Protein AF-A0A821MAE8-F1 (afdb_monomer_lite)

Secondary structure (DSSP, 8-state):
-HHHHHHHHHHHHHHHHS--SPPPPP-----TTSS--GGG--HHHHHHHHHHHHT--SHHHHHHHHHHTEEEEE------SSSSSPPP-EEEEEEEEETTTTEEEEE-HHHHHHHHT--HHHHHHHHHHHHHTTSPPP-------HHHHHHHHHHHHHHHHHHTS-----S------

pLDDT: mean 85.97, std 10.79, range [53.91, 97.5]

Organism: NCBI:txid345717

Radius of gyration: 26.46 Å; chains: 1; bounding box: 51×35×98 Å

Structure (mmCIF, N/CA/C/O backbone):
data_AF-A0A821MAE8-F1
#
_entry.id   AF-A0A821MAE8-F1
#
loop_
_atom_site.group_PDB
_atom_site.id
_atom_site.type_symbol
_atom_site.label_atom_id
_atom_site.label_alt_id
_atom_site.label_comp_id
_atom_site.label_asym_id
_atom_site.label_entity_id
_atom_site.label_seq_id
_atom_site.pdbx_PDB_ins_code
_atom_site.Cartn_x
_atom_site.Cartn_y
_atom_site.Cartn_z
_atom_site.occupancy
_atom_site.B_iso_or_equiv
_atom_site.auth_seq_id
_atom_site.auth_comp_id
_atom_site.auth_asym_id
_atom_site.auth_atom_id
_atom_site.pdbx_PDB_model_num
ATOM 1 N N . MET A 1 1 ? -2.933 -1.144 -35.613 1.00 54.47 1 MET A N 1
ATOM 2 C CA . MET A 1 1 ? -2.173 -2.188 -34.873 1.00 54.47 1 MET A CA 1
ATOM 3 C C . MET A 1 1 ? -1.679 -1.719 -33.496 1.00 54.47 1 MET A C 1
ATOM 5 O O . MET A 1 1 ? -1.793 -2.470 -32.534 1.00 54.47 1 MET A O 1
ATOM 9 N N . SER A 1 2 ? -1.198 -0.476 -33.360 1.00 69.75 2 SER A N 1
ATOM 10 C CA . SER A 1 2 ? -0.700 0.103 -32.096 1.00 69.75 2 SER A CA 1
ATOM 11 C C . SER A 1 2 ? -1.740 0.171 -30.960 1.00 69.75 2 SER A C 1
ATOM 13 O O . SER A 1 2 ? -1.409 -0.114 -29.810 1.00 69.75 2 SER A O 1
ATOM 15 N N . ASP A 1 3 ? -3.004 0.487 -31.254 1.00 72.62 3 ASP A N 1
ATOM 16 C CA . ASP A 1 3 ? -4.032 0.653 -30.211 1.00 72.62 3 ASP A CA 1
ATOM 17 C C . ASP A 1 3 ? -4.567 -0.665 -29.636 1.00 72.62 3 ASP A C 1
ATOM 19 O O . ASP A 1 3 ? -4.933 -0.731 -28.461 1.00 72.62 3 ASP A O 1
ATOM 23 N N . LEU A 1 4 ? -4.538 -1.746 -30.420 1.00 71.88 4 LEU A N 1
ATOM 24 C CA . LEU A 1 4 ? -4.837 -3.100 -29.942 1.00 71.88 4 LEU A CA 1
ATOM 25 C C . LEU A 1 4 ? -3.779 -3.569 -28.933 1.00 71.88 4 LEU A C 1
ATOM 27 O O . LEU A 1 4 ? -4.127 -4.074 -27.867 1.00 71.88 4 LEU A O 1
ATOM 31 N N . LEU A 1 5 ? -2.497 -3.309 -29.211 1.00 73.69 5 LEU A N 1
ATOM 32 C CA . LEU A 1 5 ? -1.397 -3.611 -28.289 1.00 73.69 5 LEU A CA 1
ATOM 33 C C . LEU A 1 5 ? -1.503 -2.801 -26.988 1.00 73.69 5 LEU A C 1
ATOM 35 O O . LEU A 1 5 ? -1.389 -3.373 -25.902 1.00 73.69 5 LEU A O 1
ATOM 39 N N . LYS A 1 6 ? -1.828 -1.501 -27.071 1.00 72.31 6 LYS A N 1
ATOM 40 C CA . LYS A 1 6 ? -2.088 -0.665 -25.883 1.00 72.31 6 LYS A CA 1
ATOM 41 C C . LYS A 1 6 ? -3.258 -1.196 -25.046 1.00 72.31 6 LYS A C 1
ATOM 43 O O . LYS A 1 6 ? -3.158 -1.246 -23.818 1.00 72.31 6 LYS A O 1
ATOM 48 N N . LYS A 1 7 ? -4.354 -1.630 -25.682 1.00 72.69 7 LYS A N 1
ATOM 49 C CA . LYS A 1 7 ? -5.508 -2.236 -24.989 1.00 72.69 7 LYS A CA 1
ATOM 50 C C . LYS A 1 7 ? -5.131 -3.543 -24.287 1.00 72.69 7 LYS A C 1
ATOM 52 O O . LYS A 1 7 ? -5.496 -3.729 -23.126 1.00 72.69 7 LYS A O 1
ATOM 57 N N . ILE A 1 8 ? -4.358 -4.412 -24.941 1.00 75.12 8 ILE A N 1
ATOM 58 C CA . ILE A 1 8 ? -3.875 -5.673 -24.355 1.00 75.12 8 ILE A CA 1
ATOM 59 C C . ILE A 1 8 ? -2.961 -5.401 -23.152 1.00 75.12 8 ILE A C 1
ATOM 61 O O . ILE A 1 8 ? -3.118 -6.028 -22.103 1.00 75.12 8 ILE A O 1
ATOM 65 N N . GLU A 1 9 ? -2.032 -4.448 -23.258 1.00 72.19 9 GLU A N 1
ATOM 66 C CA . GLU A 1 9 ? -1.171 -4.066 -22.134 1.00 72.19 9 GLU A CA 1
ATOM 67 C C . GLU A 1 9 ? -1.953 -3.486 -20.957 1.00 72.19 9 GLU A C 1
ATOM 69 O O . GLU A 1 9 ? -1.664 -3.818 -19.803 1.00 72.19 9 GLU A O 1
ATOM 74 N N . SER A 1 10 ? -2.938 -2.631 -21.236 1.00 72.25 10 SER A N 1
ATOM 75 C CA . SER A 1 10 ? -3.819 -2.060 -20.219 1.00 72.25 10 SER A CA 1
ATOM 76 C C . SER A 1 10 ? -4.600 -3.159 -19.493 1.00 72.25 10 SER A C 1
ATOM 78 O O . SER A 1 10 ? -4.581 -3.222 -18.263 1.00 72.25 10 SER A O 1
ATOM 80 N N . LYS A 1 11 ? -5.168 -4.118 -20.235 1.00 75.69 11 LYS A N 1
ATOM 81 C CA . LYS A 1 11 ? -5.879 -5.273 -19.669 1.00 75.69 11 LYS A CA 1
ATOM 82 C C . LYS A 1 11 ? -4.970 -6.127 -18.775 1.00 75.69 11 LYS A C 1
ATOM 84 O O . LYS A 1 11 ? -5.301 -6.356 -17.614 1.00 75.69 11 LYS A O 1
ATOM 89 N N . LYS A 1 12 ? -3.765 -6.475 -19.248 1.00 79.12 12 LYS A N 1
ATOM 90 C CA . LYS A 1 12 ? -2.746 -7.198 -18.456 1.00 79.12 12 LYS A CA 1
ATOM 91 C C . LYS A 1 12 ? -2.276 -6.415 -17.222 1.00 79.12 12 LYS A C 1
ATOM 93 O O . LYS A 1 12 ? -1.795 -6.996 -16.248 1.00 79.12 12 LYS A O 1
ATOM 98 N N . ARG A 1 13 ? -2.317 -5.076 -17.244 1.00 74.38 13 ARG A N 1
ATOM 99 C CA . ARG A 1 13 ? -2.051 -4.244 -16.056 1.00 74.38 13 ARG A CA 1
ATOM 100 C C . ARG A 1 13 ? -3.203 -4.361 -15.062 1.00 74.38 13 ARG A C 1
ATOM 102 O O . ARG A 1 13 ? -2.926 -4.663 -13.907 1.00 74.38 13 ARG A O 1
ATOM 109 N N . CYS A 1 14 ? -4.448 -4.212 -15.503 1.00 78.31 14 CYS A N 1
ATOM 110 C CA . CYS A 1 14 ? -5.629 -4.344 -14.648 1.00 78.31 14 CYS A CA 1
ATOM 111 C C . CYS A 1 14 ? -5.715 -5.729 -13.983 1.00 78.31 14 CYS A C 1
ATOM 113 O O . CYS A 1 14 ? -5.889 -5.813 -12.771 1.00 78.31 14 CYS A O 1
ATOM 115 N N . GLU A 1 15 ? -5.484 -6.809 -14.734 1.00 83.00 15 GLU A N 1
ATOM 116 C CA . GLU A 1 15 ? -5.481 -8.190 -14.217 1.00 83.00 15 GLU A CA 1
ATOM 117 C C . GLU A 1 15 ? -4.411 -8.436 -13.142 1.00 83.00 15 GLU A C 1
ATOM 119 O O . GLU A 1 15 ? -4.581 -9.272 -12.259 1.00 83.00 15 GLU A O 1
ATOM 124 N N . ARG A 1 16 ? -3.294 -7.698 -13.163 1.00 84.62 16 ARG A N 1
ATOM 125 C CA . ARG A 1 16 ? -2.266 -7.814 -12.115 1.00 84.62 16 ARG A CA 1
ATOM 126 C C . ARG A 1 16 ? -2.694 -7.196 -10.790 1.00 84.62 16 ARG A C 1
ATOM 128 O O . ARG A 1 16 ? -2.177 -7.605 -9.749 1.00 84.62 16 ARG A O 1
ATOM 135 N N . TYR A 1 17 ? -3.575 -6.202 -10.840 1.00 87.69 17 TYR A N 1
ATOM 136 C CA . TYR A 1 17 ? -4.040 -5.458 -9.674 1.00 87.69 17 TYR A CA 1
ATOM 137 C C . TYR A 1 17 ? -5.457 -5.845 -9.256 1.00 87.69 17 TYR A C 1
ATOM 139 O O . TYR A 1 17 ? -5.961 -5.264 -8.302 1.00 87.69 17 TYR A O 1
ATOM 147 N N . SER A 1 18 ? -6.076 -6.836 -9.895 1.00 88.38 18 SER A N 1
ATOM 148 C CA . SER A 1 18 ? -7.354 -7.391 -9.461 1.00 88.38 18 SER A CA 1
ATOM 149 C C . SER A 1 18 ? -7.198 -8.293 -8.229 1.00 88.38 18 SER A C 1
ATOM 151 O O . SER A 1 18 ? -6.103 -8.755 -7.880 1.00 88.38 18 SER A O 1
ATOM 153 N N . ALA A 1 19 ? -8.311 -8.519 -7.529 1.00 89.81 19 ALA A N 1
ATOM 154 C CA . ALA A 1 19 ? -8.350 -9.421 -6.387 1.00 89.81 19 ALA A CA 1
ATOM 155 C C . ALA A 1 19 ? -8.150 -10.864 -6.859 1.00 89.81 19 ALA A C 1
ATOM 157 O O . ALA A 1 19 ? -8.895 -11.354 -7.703 1.00 89.81 19 ALA A O 1
ATOM 158 N N . LYS A 1 20 ? -7.157 -11.555 -6.294 1.00 87.06 20 LYS A N 1
ATOM 159 C CA . LYS A 1 20 ? -6.891 -12.967 -6.616 1.00 87.06 20 LYS A CA 1
ATOM 160 C C . LYS A 1 20 ? -7.680 -13.932 -5.742 1.00 87.06 20 LYS A C 1
ATOM 162 O O . LYS A 1 20 ? -7.913 -15.065 -6.144 1.00 87.06 20 LYS A O 1
ATOM 167 N N . LYS A 1 21 ? -8.010 -13.524 -4.515 1.00 88.81 21 LYS A N 1
ATOM 168 C CA . LYS A 1 21 ? -8.724 -14.346 -3.537 1.00 88.81 21 LYS A C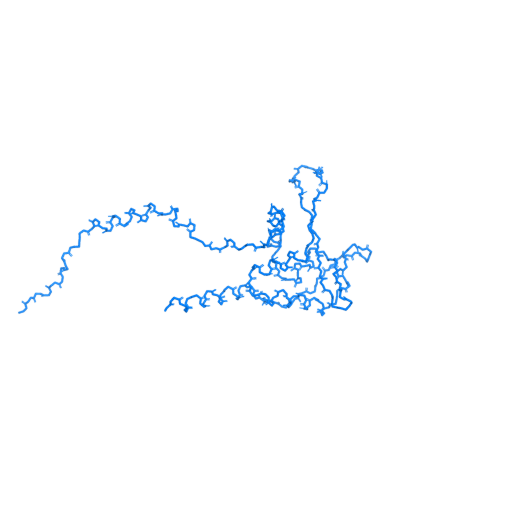A 1
ATOM 169 C C . LYS A 1 21 ? -9.713 -13.476 -2.766 1.00 88.81 21 LYS A C 1
ATOM 171 O O . LYS A 1 21 ? -9.620 -12.250 -2.760 1.00 88.81 21 LYS A O 1
ATOM 176 N N . LEU A 1 22 ? -10.658 -14.128 -2.099 1.00 88.12 22 LEU A N 1
ATOM 177 C CA . LEU A 1 22 ? -11.568 -13.467 -1.168 1.00 88.12 22 LEU A CA 1
ATOM 178 C C . LEU A 1 22 ? -10.803 -12.966 0.062 1.00 88.12 22 LEU A C 1
ATOM 180 O O . LEU A 1 22 ? -9.854 -13.634 0.483 1.00 88.12 22 LEU A O 1
ATOM 184 N N . PRO A 1 23 ? -11.204 -11.833 0.664 1.00 88.31 23 PRO A N 1
ATOM 185 C CA . PRO A 1 23 ? -10.517 -11.281 1.824 1.00 88.31 23 PRO A CA 1
ATOM 186 C C . PRO A 1 23 ? -10.520 -12.280 2.980 1.00 88.31 23 PRO A C 1
ATOM 188 O O . PRO A 1 23 ? -11.547 -12.873 3.303 1.00 88.31 23 PRO A O 1
ATOM 191 N N . SER A 1 24 ? -9.366 -12.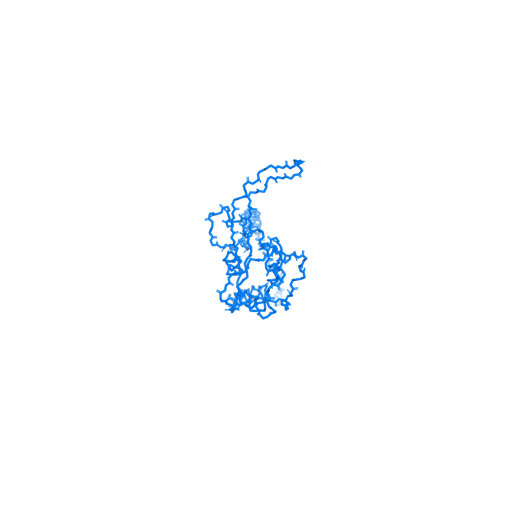454 3.629 1.00 87.50 24 SER A N 1
ATOM 192 C CA . SER A 1 24 ? -9.268 -13.346 4.787 1.00 87.50 24 SER A CA 1
ATOM 193 C C . SER A 1 24 ? -9.414 -12.543 6.069 1.00 87.50 24 SER A C 1
ATOM 195 O O . SER A 1 24 ? -8.703 -11.546 6.255 1.00 87.50 24 SER A O 1
ATOM 197 N N . PHE A 1 25 ? -10.256 -13.012 6.987 1.00 89.31 25 PHE A N 1
ATOM 198 C CA . PHE A 1 25 ? -10.336 -12.407 8.306 1.00 89.31 25 PHE A CA 1
ATOM 199 C C . PHE A 1 25 ? -9.031 -12.650 9.085 1.00 89.31 25 PHE A C 1
ATOM 201 O O . PHE A 1 25 ? -8.534 -13.782 9.152 1.00 89.31 25 PHE A O 1
ATOM 208 N N . PRO A 1 26 ? -8.417 -11.608 9.664 1.00 86.75 26 PRO A N 1
ATOM 209 C CA . PRO A 1 26 ? -7.123 -11.757 10.296 1.00 86.75 26 PRO A CA 1
ATOM 210 C C . PRO A 1 26 ? -7.240 -12.447 11.660 1.00 86.75 26 PRO A C 1
ATOM 212 O O . PRO A 1 26 ? -7.795 -11.907 12.610 1.00 86.75 26 PRO A O 1
ATOM 215 N N . LYS A 1 27 ? -6.633 -13.633 11.783 1.00 88.19 27 LYS A N 1
ATOM 216 C CA . LYS A 1 27 ? -6.413 -14.294 13.080 1.00 88.19 27 LYS A CA 1
ATOM 217 C C . LYS A 1 27 ? -5.339 -13.529 13.861 1.00 88.19 27 LYS A C 1
ATOM 219 O O . LYS A 1 27 ? -4.144 -13.693 13.597 1.00 88.19 27 LYS A O 1
ATOM 224 N N . CYS A 1 28 ? -5.759 -12.654 14.769 1.00 87.88 28 CYS A N 1
ATOM 225 C CA . CYS A 1 28 ? -4.880 -11.817 15.582 1.00 87.88 28 CYS A CA 1
ATOM 226 C C . CYS A 1 28 ? -4.909 -12.247 17.053 1.00 87.88 28 CYS A C 1
ATOM 228 O O . CYS A 1 28 ? -5.980 -12.406 17.623 1.00 87.88 28 CYS A O 1
ATOM 230 N N . LYS A 1 29 ? -3.735 -12.361 17.688 1.00 87.25 29 LYS A N 1
ATOM 231 C CA . LYS A 1 29 ? -3.588 -12.659 19.126 1.00 87.25 29 LYS A CA 1
ATOM 232 C C . LYS A 1 29 ? -3.411 -11.366 19.937 1.00 87.25 29 LYS A C 1
ATOM 234 O O . LYS A 1 29 ? -2.381 -11.161 20.573 1.00 87.25 29 LYS A O 1
ATOM 239 N N . HIS A 1 30 ? -4.353 -10.433 19.817 1.00 85.25 30 HIS A N 1
ATOM 240 C CA . HIS A 1 30 ? -4.315 -9.182 20.583 1.00 85.25 30 HIS A CA 1
ATOM 241 C C . HIS A 1 30 ? -5.074 -9.335 21.899 1.00 85.25 30 HIS A C 1
ATOM 243 O O . HIS A 1 30 ? -6.122 -9.971 21.928 1.00 85.25 30 HIS A O 1
ATOM 249 N N . LYS A 1 31 ? -4.558 -8.729 22.974 1.00 80.81 31 LYS A N 1
ATOM 250 C CA . LYS A 1 31 ? -5.293 -8.602 24.240 1.00 80.81 31 LYS A CA 1
ATOM 251 C C . LYS A 1 31 ? -6.441 -7.596 24.072 1.00 80.81 31 LYS A C 1
ATOM 253 O O . LYS A 1 31 ? -6.309 -6.645 23.299 1.00 80.81 31 LYS A O 1
ATOM 258 N N . THR A 1 32 ? -7.523 -7.767 24.826 1.00 69.12 32 THR A N 1
ATOM 259 C CA . THR A 1 32 ? -8.752 -6.953 24.735 1.00 69.12 32 THR A CA 1
ATOM 260 C C . THR A 1 32 ? -8.497 -5.454 24.946 1.00 69.12 32 THR A C 1
ATOM 262 O O . THR A 1 32 ? -9.045 -4.635 24.217 1.00 69.12 32 THR A O 1
ATOM 265 N N . ASN A 1 33 ? -7.564 -5.093 25.837 1.00 65.81 33 ASN A N 1
ATOM 266 C CA . ASN A 1 33 ? -7.173 -3.701 26.123 1.00 65.81 33 ASN A CA 1
ATOM 267 C C . ASN A 1 33 ? -6.012 -3.185 25.252 1.00 65.81 33 ASN A C 1
ATOM 269 O O . ASN A 1 33 ? -5.317 -2.239 25.618 1.00 65.81 33 ASN A O 1
ATOM 273 N N . SER A 1 34 ? -5.729 -3.829 24.117 1.00 81.06 34 SER A N 1
ATOM 274 C CA . SER A 1 34 ? -4.648 -3.378 23.240 1.00 81.06 34 SER A CA 1
ATOM 275 C C . SER A 1 34 ? -5.050 -2.155 22.408 1.00 81.06 34 SER A C 1
ATOM 277 O O . SER A 1 34 ? -6.218 -1.932 22.098 1.00 81.06 34 SER A O 1
ATOM 279 N N . THR A 1 35 ? -4.054 -1.388 21.963 1.00 87.88 35 THR A N 1
ATOM 280 C CA . THR A 1 35 ? -4.240 -0.261 21.032 1.00 87.88 35 THR A CA 1
ATOM 281 C C . THR A 1 35 ? -4.806 -0.683 19.670 1.00 87.88 35 THR A C 1
ATOM 283 O O . THR A 1 35 ? -5.264 0.169 18.904 1.00 87.88 35 THR A O 1
ATOM 286 N N . PHE A 1 36 ? -4.780 -1.982 19.353 1.00 92.12 36 PHE A N 1
ATOM 287 C CA . PHE A 1 36 ? -5.274 -2.545 18.104 1.00 92.12 36 PHE A CA 1
ATOM 288 C C . PHE A 1 36 ? -6.661 -3.150 18.290 1.00 92.12 36 PHE A C 1
ATOM 290 O O . PHE A 1 36 ? -6.867 -4.068 19.079 1.00 92.12 36 PHE A O 1
ATOM 297 N N . LYS A 1 37 ? -7.604 -2.702 17.469 1.00 91.62 37 LYS A N 1
ATOM 298 C CA . LYS A 1 37 ? -9.007 -3.117 17.521 1.00 91.62 37 LYS A CA 1
ATOM 299 C C . LYS A 1 37 ? -9.350 -4.089 16.384 1.00 91.62 37 LYS A C 1
ATOM 301 O O . LYS A 1 37 ? -10.410 -4.018 15.781 1.00 91.62 37 LYS A O 1
ATOM 306 N N . CYS A 1 38 ? -8.441 -5.013 16.064 1.00 91.31 38 CYS A N 1
ATOM 307 C CA . CYS A 1 38 ? -8.654 -5.985 14.980 1.00 91.31 38 CYS A CA 1
ATOM 308 C C . CYS A 1 38 ? -9.852 -6.912 15.248 1.00 91.31 38 CYS A C 1
ATOM 310 O O . CYS A 1 38 ? -10.535 -7.298 14.308 1.00 91.31 38 CYS A O 1
ATOM 312 N N . LEU A 1 39 ? -10.100 -7.254 16.519 1.00 88.81 39 LEU A N 1
ATOM 313 C CA . LEU A 1 39 ? -11.192 -8.144 16.932 1.00 88.81 39 LEU A CA 1
ATOM 314 C C . LEU A 1 39 ? -12.574 -7.486 16.829 1.00 88.81 39 LEU A C 1
ATOM 316 O O . LEU A 1 39 ? -13.572 -8.189 16.767 1.00 88.81 39 LEU A O 1
ATOM 320 N N . THR A 1 40 ? -12.645 -6.152 16.787 1.00 89.12 40 THR A N 1
ATOM 321 C CA . THR A 1 40 ? -13.924 -5.437 16.660 1.00 89.12 40 THR A CA 1
ATOM 322 C C . THR A 1 40 ? -14.395 -5.332 15.210 1.00 89.12 40 THR A C 1
ATOM 324 O O . THR A 1 40 ? -15.468 -4.792 14.960 1.00 89.12 40 THR A O 1
ATOM 327 N N . LEU A 1 41 ? -13.582 -5.769 14.240 1.00 91.44 41 LEU A N 1
ATOM 328 C CA . LEU A 1 41 ? -13.945 -5.735 12.827 1.00 91.44 41 LEU A CA 1
ATOM 329 C C . LEU A 1 41 ? -14.977 -6.816 12.521 1.00 91.44 41 LEU A C 1
ATOM 331 O O . LEU A 1 41 ? -14.765 -7.983 12.844 1.00 91.44 41 LEU A O 1
ATOM 335 N N . LYS A 1 42 ? -16.052 -6.453 11.820 1.00 93.56 42 LYS A N 1
ATOM 336 C CA . LYS A 1 42 ? -16.990 -7.435 11.271 1.00 93.56 42 LYS A CA 1
ATOM 337 C C . LYS A 1 42 ? -16.505 -7.911 9.904 1.00 93.56 42 LYS A C 1
ATOM 339 O O . LYS A 1 42 ? -15.852 -7.173 9.163 1.00 93.56 42 LYS A O 1
ATOM 344 N N . THR A 1 43 ? -16.891 -9.125 9.519 1.00 93.25 43 THR A N 1
ATOM 345 C CA . THR A 1 43 ? -16.586 -9.690 8.191 1.00 93.25 43 THR A CA 1
ATOM 346 C C . THR A 1 43 ? -17.062 -8.777 7.058 1.00 93.25 43 THR A C 1
ATOM 348 O O . THR A 1 43 ? -16.366 -8.618 6.059 1.00 93.25 43 THR A O 1
ATOM 351 N N . GLN A 1 44 ? -18.207 -8.109 7.236 1.00 93.56 44 GLN A N 1
ATOM 352 C CA . GLN A 1 44 ? -18.745 -7.156 6.262 1.00 93.56 44 GLN A CA 1
ATOM 353 C C . GLN A 1 44 ? -17.841 -5.929 6.069 1.00 93.56 44 GLN A C 1
ATOM 355 O O . GLN A 1 44 ? -17.656 -5.482 4.938 1.00 93.56 44 GLN A O 1
ATOM 360 N N . ASP A 1 45 ? -17.253 -5.396 7.145 1.00 93.94 45 ASP A N 1
ATOM 361 C CA . ASP A 1 45 ? -16.341 -4.249 7.060 1.00 93.94 45 ASP A CA 1
ATOM 362 C C . ASP A 1 45 ? -15.054 -4.642 6.335 1.00 93.94 45 ASP A C 1
ATOM 364 O O . ASP A 1 45 ? -14.597 -3.934 5.441 1.00 93.94 45 ASP A O 1
ATOM 368 N N . VAL A 1 46 ? -14.519 -5.822 6.661 1.00 94.88 46 VAL A N 1
ATOM 369 C CA . VAL A 1 46 ? -13.353 -6.407 5.986 1.00 94.88 46 VAL A CA 1
ATOM 370 C C . VAL A 1 46 ? -13.619 -6.593 4.491 1.00 94.88 46 VAL A C 1
ATOM 372 O O . VAL A 1 46 ? -12.800 -6.181 3.666 1.00 94.88 46 VAL A O 1
ATOM 375 N N . ALA A 1 47 ? -14.773 -7.162 4.132 1.00 94.88 47 ALA A N 1
ATOM 376 C CA . ALA A 1 47 ? -15.160 -7.380 2.744 1.00 94.88 47 ALA A CA 1
ATOM 377 C C . ALA A 1 47 ? -15.290 -6.063 1.970 1.00 94.88 47 ALA A C 1
ATOM 379 O O . ALA A 1 47 ? -14.717 -5.928 0.889 1.00 94.88 47 ALA A O 1
ATOM 380 N N . ARG A 1 48 ? -15.969 -5.066 2.546 1.00 94.81 48 ARG A N 1
ATOM 381 C CA . ARG A 1 48 ? -16.124 -3.737 1.935 1.00 94.81 48 ARG A CA 1
ATOM 382 C C . ARG A 1 48 ? -14.793 -3.021 1.774 1.00 94.81 48 ARG A C 1
ATOM 384 O O . ARG A 1 48 ? -14.534 -2.447 0.721 1.00 94.81 48 ARG A O 1
ATOM 391 N N . PHE A 1 49 ? -13.935 -3.059 2.790 1.00 96.06 49 PHE A N 1
ATOM 392 C CA . PHE A 1 49 ? -12.622 -2.424 2.729 1.00 96.06 49 PHE A CA 1
ATOM 393 C C . PHE A 1 49 ? -11.762 -3.020 1.609 1.00 96.06 49 PHE A C 1
ATOM 395 O O . PHE A 1 49 ? -11.173 -2.285 0.817 1.00 96.06 49 PHE A O 1
ATOM 402 N N . HIS A 1 50 ? -11.757 -4.350 1.494 1.00 96.19 50 HIS A N 1
ATOM 403 C CA . HIS A 1 50 ? -11.091 -5.065 0.409 1.00 96.19 50 HIS A CA 1
ATOM 404 C C . HIS A 1 50 ? -11.687 -4.722 -0.964 1.00 96.19 50 HIS A C 1
ATOM 406 O O . HIS A 1 50 ? -10.947 -4.403 -1.892 1.00 96.19 50 HIS A O 1
ATOM 412 N N . GLN A 1 51 ? -13.015 -4.728 -1.101 1.00 95.00 51 GLN A N 1
ATOM 413 C CA . GLN A 1 51 ? -13.688 -4.346 -2.347 1.00 95.00 51 GLN A CA 1
ATOM 414 C C . GLN A 1 51 ? -13.343 -2.912 -2.763 1.00 95.00 51 GLN A C 1
ATOM 416 O O . GLN A 1 51 ? -13.022 -2.676 -3.922 1.00 95.00 51 GLN A O 1
ATOM 421 N N . ASN A 1 52 ? -13.332 -1.965 -1.824 1.00 95.38 52 ASN A N 1
ATOM 422 C CA . ASN A 1 52 ? -12.972 -0.574 -2.099 1.00 95.38 52 ASN A CA 1
ATOM 423 C C . ASN A 1 52 ? -11.525 -0.429 -2.583 1.00 95.38 52 ASN A C 1
ATOM 425 O O . ASN A 1 52 ? -11.257 0.392 -3.458 1.00 95.38 52 ASN A O 1
ATOM 429 N N . PHE A 1 53 ? -10.601 -1.229 -2.047 1.00 96.25 53 PHE A N 1
ATOM 430 C CA . PHE A 1 53 ? -9.221 -1.266 -2.522 1.00 96.25 53 PHE A CA 1
ATOM 431 C C . PHE A 1 53 ? -9.123 -1.821 -3.950 1.00 96.25 53 PHE A C 1
ATOM 433 O O . PHE A 1 53 ? -8.463 -1.224 -4.797 1.00 96.25 53 PHE A O 1
ATOM 440 N N . TYR A 1 54 ? -9.810 -2.929 -4.238 1.00 95.31 54 TYR A N 1
ATOM 441 C CA . TYR A 1 54 ? -9.750 -3.600 -5.541 1.00 95.31 54 TYR A CA 1
ATOM 442 C C . TYR A 1 54 ? -10.661 -3.004 -6.618 1.00 95.31 54 TYR A C 1
ATOM 444 O O . TYR A 1 54 ? -10.486 -3.316 -7.791 1.00 95.31 54 TYR A O 1
ATOM 452 N N . LYS A 1 55 ? -11.564 -2.086 -6.255 1.00 93.69 55 LYS A N 1
ATOM 453 C CA . LYS A 1 55 ? -12.265 -1.206 -7.205 1.00 93.69 55 LYS A CA 1
ATOM 454 C C . LYS A 1 55 ? -11.290 -0.284 -7.954 1.00 93.69 55 LYS A C 1
ATOM 456 O O . LYS A 1 55 ? -11.628 0.271 -8.995 1.00 93.69 55 LYS A O 1
ATOM 461 N N . LEU A 1 56 ? -10.085 -0.094 -7.411 1.00 92.94 56 LEU A N 1
ATOM 462 C CA . LEU A 1 56 ? -9.010 0.668 -8.031 1.00 92.94 56 LEU A CA 1
ATOM 463 C C . LEU A 1 56 ? -8.160 -0.266 -8.899 1.00 92.94 56 LEU A C 1
ATOM 465 O O . LEU A 1 56 ? -7.424 -1.113 -8.392 1.00 92.94 56 LEU A O 1
ATOM 469 N N . ASN A 1 57 ? -8.241 -0.079 -10.215 1.00 87.31 57 ASN A N 1
ATOM 470 C CA . ASN A 1 57 ? -7.681 -1.013 -11.204 1.00 87.31 57 ASN A CA 1
ATOM 471 C C . ASN A 1 57 ? -6.195 -0.764 -11.518 1.00 87.31 57 ASN A C 1
ATOM 473 O O . ASN A 1 57 ? -5.584 -1.476 -12.313 1.00 87.31 57 ASN A O 1
ATOM 477 N N . ASN A 1 58 ? -5.603 0.272 -10.929 1.00 89.19 58 ASN A N 1
ATOM 478 C CA . ASN A 1 58 ? -4.240 0.716 -11.191 1.00 89.19 58 ASN A CA 1
ATOM 479 C C . ASN A 1 58 ? -3.399 0.723 -9.905 1.00 89.19 58 ASN A C 1
ATOM 481 O O . ASN A 1 58 ? -3.877 0.988 -8.799 1.00 89.19 58 ASN A O 1
ATOM 485 N N . LYS A 1 59 ? -2.093 0.470 -10.057 1.00 90.31 59 LYS A N 1
ATOM 486 C CA . LYS A 1 59 ? -1.167 0.435 -8.918 1.00 90.31 59 LYS A CA 1
ATOM 487 C C . LYS A 1 59 ? -1.134 1.744 -8.147 1.00 90.31 59 LYS A C 1
ATOM 489 O O . LYS A 1 59 ? -1.140 1.718 -6.924 1.00 90.31 59 LYS A O 1
ATOM 494 N N . VAL A 1 60 ? -1.092 2.865 -8.865 1.00 93.19 60 VAL A N 1
ATOM 495 C CA . VAL A 1 60 ? -0.973 4.198 -8.269 1.00 93.19 60 VAL A CA 1
ATOM 496 C C . VAL A 1 60 ? -2.151 4.483 -7.343 1.00 93.19 60 VAL A C 1
ATOM 498 O O . VAL A 1 60 ? -1.928 4.806 -6.179 1.00 93.19 60 VAL A O 1
ATOM 501 N N . SER A 1 61 ? -3.396 4.286 -7.791 1.00 94.44 61 SER A N 1
ATOM 502 C CA . SER A 1 61 ? -4.543 4.554 -6.919 1.00 94.44 61 SER A CA 1
ATOM 503 C C . SER A 1 61 ? -4.630 3.556 -5.765 1.00 94.44 61 SER A C 1
ATOM 505 O O . SER A 1 61 ? -4.960 3.965 -4.657 1.00 94.44 61 SER A O 1
ATOM 507 N N . GLN A 1 62 ? -4.270 2.283 -5.964 1.00 95.62 62 GLN A N 1
ATOM 508 C CA . GLN A 1 62 ? -4.159 1.326 -4.856 1.00 95.62 62 GLN A CA 1
ATOM 509 C C . GLN A 1 62 ? -3.100 1.736 -3.824 1.00 95.62 62 GLN A C 1
ATOM 511 O O . GLN A 1 62 ? -3.330 1.659 -2.619 1.00 95.62 62 GLN A O 1
ATOM 516 N N . ASP A 1 63 ? -1.931 2.185 -4.271 1.00 96.00 63 ASP A N 1
ATOM 517 C CA . ASP A 1 63 ? -0.864 2.632 -3.381 1.00 96.00 63 ASP A CA 1
ATOM 518 C C . ASP A 1 63 ? -1.296 3.899 -2.621 1.00 96.00 63 ASP A C 1
ATOM 520 O O . ASP A 1 63 ? -1.100 3.983 -1.409 1.00 96.00 63 ASP A O 1
ATOM 524 N N . ASN A 1 64 ? -1.988 4.827 -3.288 1.00 96.25 64 ASN A N 1
ATOM 525 C CA . ASN A 1 64 ? -2.604 5.990 -2.645 1.00 96.25 64 ASN A CA 1
ATOM 526 C C . ASN A 1 64 ? -3.697 5.596 -1.646 1.00 96.25 64 ASN A C 1
ATOM 528 O O . ASN A 1 64 ? -3.817 6.211 -0.589 1.00 96.25 64 ASN A O 1
ATOM 532 N N . PHE A 1 65 ? -4.468 4.544 -1.929 1.00 97.19 65 PHE A N 1
ATOM 533 C CA . PHE A 1 65 ? -5.433 4.000 -0.978 1.00 97.19 65 PHE A CA 1
ATOM 534 C C . PHE A 1 65 ? -4.735 3.480 0.281 1.00 97.19 65 PHE A C 1
ATOM 536 O O . PHE A 1 65 ? -5.213 3.733 1.387 1.00 97.19 65 PHE A O 1
ATOM 543 N N . ILE A 1 66 ? -3.599 2.789 0.137 1.00 97.12 66 ILE A N 1
ATOM 544 C CA . ILE A 1 66 ? -2.787 2.341 1.276 1.00 97.12 66 ILE A CA 1
ATOM 545 C C . ILE A 1 66 ? -2.302 3.551 2.080 1.00 97.12 66 ILE A C 1
ATOM 547 O O . ILE A 1 66 ? -2.475 3.563 3.297 1.00 97.12 66 ILE A O 1
ATOM 551 N N . LEU A 1 67 ? -1.753 4.573 1.413 1.00 96.19 67 LEU A N 1
ATOM 552 C CA . LEU A 1 67 ? -1.277 5.800 2.061 1.00 96.19 67 LEU A CA 1
ATOM 553 C C . LEU A 1 67 ? -2.392 6.516 2.830 1.00 96.19 67 LEU A C 1
ATOM 555 O O . LEU A 1 67 ? -2.202 6.841 3.996 1.00 96.19 67 LEU A O 1
ATOM 559 N N . LYS A 1 68 ? -3.582 6.667 2.235 1.00 96.00 68 LYS A N 1
ATOM 560 C CA . LYS A 1 68 ? -4.759 7.282 2.878 1.00 96.00 68 LYS A CA 1
ATOM 561 C C . LYS A 1 68 ? -5.155 6.599 4.193 1.00 96.00 68 LYS A C 1
ATOM 563 O O . LYS A 1 68 ? -5.698 7.241 5.089 1.00 96.00 68 LYS A O 1
ATOM 568 N N . HIS A 1 69 ? -4.909 5.296 4.303 1.00 97.06 69 HIS A N 1
ATOM 569 C CA . HIS A 1 69 ? -5.264 4.486 5.469 1.00 97.06 69 HIS A CA 1
ATOM 570 C C . HIS A 1 69 ? -4.078 4.196 6.394 1.00 97.06 69 HIS A C 1
ATOM 572 O O . HIS A 1 69 ? -4.196 3.391 7.322 1.00 97.06 69 HIS A O 1
ATOM 578 N N . CYS A 1 70 ? -2.941 4.853 6.169 1.00 96.38 70 CYS A N 1
ATOM 579 C CA . CYS A 1 70 ? -1.776 4.767 7.031 1.00 96.38 70 CYS A CA 1
ATOM 580 C C . CYS A 1 70 ? -1.446 6.143 7.612 1.00 96.38 70 CYS A C 1
ATOM 582 O O . CYS A 1 70 ? -1.527 7.156 6.927 1.00 96.38 70 CYS A O 1
ATOM 584 N N . ARG A 1 71 ? -1.017 6.181 8.874 1.00 94.62 71 ARG A N 1
ATOM 585 C CA . ARG A 1 71 ? -0.402 7.378 9.461 1.00 94.62 71 ARG A CA 1
ATOM 586 C C . ARG A 1 71 ? 1.067 7.106 9.699 1.00 94.62 71 ARG A C 1
ATOM 588 O O . ARG A 1 71 ? 1.421 6.108 10.328 1.00 94.62 71 ARG A O 1
ATOM 595 N N . LEU A 1 72 ? 1.907 7.978 9.165 1.00 93.69 72 LEU A N 1
ATOM 596 C CA . LEU A 1 72 ? 3.352 7.903 9.309 1.00 93.69 72 LEU A CA 1
ATOM 597 C C . LEU A 1 72 ? 3.790 8.823 10.438 1.00 93.69 72 LEU A C 1
ATOM 599 O O . LEU A 1 72 ? 3.336 9.959 10.531 1.00 93.69 72 LEU A O 1
ATOM 603 N N . SER A 1 73 ? 4.682 8.334 11.288 1.00 90.94 73 SER A N 1
ATOM 604 C CA . SER A 1 73 ? 5.314 9.140 12.324 1.00 90.94 73 SER A CA 1
ATOM 605 C C . SER A 1 73 ? 6.805 8.852 12.390 1.00 90.94 73 SER A C 1
ATOM 607 O O . SER A 1 73 ? 7.270 7.733 12.141 1.00 90.94 73 SER A O 1
ATOM 609 N N . LYS A 1 74 ? 7.580 9.884 12.721 1.00 87.56 74 LYS A N 1
ATOM 610 C CA . LYS A 1 74 ? 9.015 9.737 12.950 1.00 87.56 74 LYS A CA 1
ATOM 611 C C . LYS A 1 74 ? 9.223 8.851 14.174 1.00 87.56 74 LYS A C 1
ATOM 613 O O . LYS A 1 74 ? 8.623 9.069 15.226 1.00 87.56 74 LYS A O 1
ATOM 618 N N . CYS A 1 75 ? 10.071 7.836 14.048 1.00 84.88 75 CYS A N 1
ATOM 619 C CA . CYS A 1 75 ? 10.393 6.992 15.192 1.00 84.88 75 CYS A CA 1
ATOM 620 C C . CYS A 1 75 ? 11.268 7.783 16.177 1.00 84.88 75 CYS A C 1
ATOM 622 O O . CYS A 1 75 ? 12.390 8.164 15.845 1.00 84.88 75 CYS A O 1
ATOM 624 N N . HIS A 1 76 ? 10.759 8.028 17.387 1.00 77.31 76 HIS A N 1
ATOM 625 C CA . HIS A 1 76 ? 11.493 8.759 18.426 1.00 77.31 76 HIS A CA 1
ATOM 626 C C . HIS A 1 76 ? 12.636 7.923 19.026 1.00 77.31 76 HIS A C 1
ATOM 628 O O . HIS A 1 76 ? 13.699 8.432 19.376 1.00 77.31 76 HIS A O 1
ATOM 634 N N . ARG A 1 77 ? 12.444 6.601 19.128 1.00 70.88 77 ARG A N 1
ATOM 635 C CA . ARG A 1 77 ? 13.426 5.697 19.734 1.00 70.88 77 ARG A CA 1
ATOM 636 C C . ARG A 1 77 ? 14.511 5.329 18.722 1.00 70.88 77 ARG A C 1
ATOM 638 O O . ARG A 1 77 ? 14.286 4.498 17.846 1.00 70.88 77 ARG A O 1
ATOM 645 N N . LYS A 1 78 ? 15.697 5.916 18.893 1.00 67.88 78 LYS A N 1
ATOM 646 C CA . LYS A 1 78 ? 16.901 5.620 18.093 1.00 67.88 78 LYS A CA 1
ATOM 647 C C . LYS A 1 78 ? 17.804 4.539 18.701 1.00 67.88 78 LYS A C 1
ATOM 649 O O . LYS A 1 78 ? 18.652 3.998 18.003 1.00 67.88 78 LYS A O 1
ATOM 654 N N . ARG A 1 79 ? 17.636 4.223 19.993 1.00 65.31 79 ARG A N 1
ATOM 655 C CA . ARG A 1 79 ? 18.550 3.334 20.727 1.00 65.31 79 ARG A CA 1
ATOM 656 C C . ARG A 1 79 ? 18.388 1.880 20.278 1.00 65.31 79 ARG A C 1
ATOM 658 O O . ARG A 1 79 ? 17.328 1.280 20.476 1.00 65.31 79 ARG A O 1
ATOM 665 N N . LEU A 1 80 ? 19.449 1.330 19.702 1.00 67.31 80 LEU A N 1
ATOM 666 C CA . LEU A 1 80 ? 19.598 -0.094 19.434 1.00 67.31 80 LEU A CA 1
ATOM 667 C C . LEU A 1 80 ? 20.027 -0.774 20.730 1.00 67.31 80 LEU A C 1
ATOM 669 O O . LEU A 1 80 ? 20.930 -0.289 21.400 1.00 67.31 80 LEU A O 1
ATOM 673 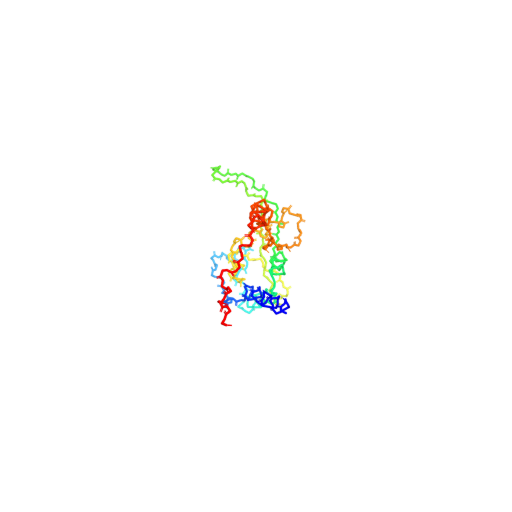N N . LYS A 1 81 ? 19.354 -1.866 21.105 1.00 68.75 81 LYS A N 1
ATOM 674 C CA . LYS A 1 81 ? 19.712 -2.615 22.318 1.00 68.75 81 LYS A CA 1
ATOM 675 C C . LYS A 1 81 ? 21.027 -3.388 22.140 1.00 68.75 81 LYS A C 1
ATOM 677 O O . LYS A 1 81 ? 21.653 -3.701 23.135 1.00 68.75 81 LYS A O 1
ATOM 682 N N . ASP A 1 82 ? 21.410 -3.673 20.892 1.00 73.31 82 ASP A N 1
ATOM 683 C CA . ASP A 1 82 ? 22.428 -4.687 20.587 1.00 73.31 82 ASP A CA 1
ATOM 684 C C . ASP A 1 82 ? 23.234 -4.417 19.295 1.00 73.31 82 ASP A C 1
ATOM 686 O O . ASP A 1 82 ? 23.8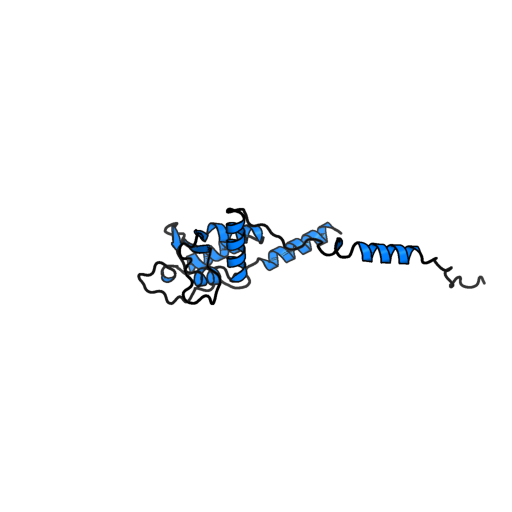15 -5.328 18.731 1.00 73.31 82 ASP A O 1
ATOM 690 N N . GLN A 1 83 ? 23.189 -3.191 18.744 1.00 70.25 83 GLN A N 1
ATOM 691 C CA . GLN A 1 83 ? 23.806 -2.766 17.457 1.00 70.25 83 GLN A CA 1
ATOM 692 C C . GLN A 1 83 ? 23.590 -3.663 16.207 1.00 70.25 83 GLN A C 1
ATOM 694 O O . GLN A 1 83 ? 23.952 -3.278 15.103 1.00 70.25 83 GLN A O 1
ATOM 699 N N . SER A 1 84 ? 22.897 -4.795 16.319 1.00 74.62 84 SER A N 1
ATOM 700 C CA . SER A 1 84 ? 22.739 -5.821 15.283 1.00 74.62 84 SER A CA 1
ATOM 701 C C . SER A 1 84 ? 21.863 -5.400 14.100 1.00 74.62 84 SER A C 1
ATOM 703 O O . SER A 1 84 ? 21.692 -6.149 13.139 1.00 74.62 84 SER A O 1
ATOM 705 N N . ARG A 1 85 ? 21.237 -4.219 14.168 1.00 70.25 85 ARG A N 1
ATOM 706 C CA . ARG A 1 85 ? 20.332 -3.682 13.143 1.00 70.25 85 ARG A CA 1
ATOM 707 C C . ARG A 1 85 ? 20.491 -2.171 13.060 1.00 70.25 85 ARG A C 1
ATOM 709 O O . ARG A 1 85 ? 20.776 -1.539 14.061 1.00 70.25 85 ARG A O 1
ATOM 716 N N . GLY A 1 86 ? 20.226 -1.577 11.899 1.00 68.69 86 GLY A N 1
ATOM 717 C CA . GLY A 1 86 ? 20.152 -0.118 11.775 1.00 68.69 86 GLY A CA 1
ATOM 718 C C . GLY A 1 86 ? 18.966 0.488 12.552 1.00 68.69 86 GLY A C 1
ATOM 719 O O . GLY A 1 86 ? 17.968 -0.204 12.804 1.00 68.69 86 GLY A O 1
ATOM 720 N N . PRO A 1 87 ? 19.032 1.780 12.928 1.00 70.44 87 PRO A N 1
ATOM 721 C CA . PRO A 1 87 ? 17.947 2.457 13.629 1.00 70.44 87 PRO A CA 1
ATOM 722 C C . PRO A 1 87 ? 16.674 2.499 12.772 1.00 70.44 87 PRO A C 1
ATOM 724 O O . PRO A 1 87 ? 16.702 2.743 11.563 1.00 70.44 87 PRO A O 1
ATOM 727 N N . LYS A 1 88 ? 15.518 2.270 13.405 1.00 72.69 88 LYS A N 1
ATOM 728 C CA . LYS A 1 88 ? 14.224 2.466 12.744 1.00 72.69 88 LYS A CA 1
ATOM 729 C C . LYS A 1 88 ? 13.933 3.957 12.681 1.00 72.69 88 LYS A C 1
ATOM 731 O O . LYS A 1 88 ? 13.805 4.590 13.720 1.00 72.69 88 LYS A O 1
ATOM 736 N N . ASN A 1 89 ? 13.753 4.481 11.474 1.00 82.56 89 ASN A N 1
ATOM 737 C CA . ASN A 1 89 ? 13.474 5.905 11.262 1.00 82.56 89 ASN A CA 1
ATOM 738 C C . ASN A 1 89 ? 11.974 6.208 11.103 1.00 82.56 89 ASN A C 1
ATOM 740 O O . ASN A 1 89 ? 11.548 7.342 11.304 1.00 82.56 89 ASN A O 1
ATOM 744 N N . LEU A 1 90 ? 11.167 5.187 10.794 1.00 89.25 90 LEU A N 1
ATOM 745 C CA . LEU A 1 90 ? 9.752 5.318 10.453 1.00 89.25 90 LEU A CA 1
ATOM 746 C C . LEU A 1 90 ? 8.891 4.387 11.308 1.00 89.25 90 LEU A C 1
ATOM 748 O O . LEU A 1 90 ? 9.133 3.177 11.362 1.00 89.25 90 LEU A O 1
ATOM 752 N N . SER A 1 91 ? 7.860 4.951 11.927 1.00 91.25 91 SER A N 1
ATOM 753 C CA . SER A 1 91 ? 6.743 4.221 12.514 1.00 91.25 91 SER A CA 1
ATOM 754 C C . SER A 1 91 ? 5.501 4.426 11.648 1.00 91.25 91 SER A C 1
ATOM 756 O O . SER A 1 91 ? 5.318 5.480 11.042 1.00 91.25 91 SER A O 1
ATOM 758 N N . ALA A 1 92 ? 4.664 3.396 11.551 1.00 94.19 92 ALA A N 1
ATOM 759 C CA . ALA A 1 92 ? 3.455 3.432 10.743 1.00 94.19 92 ALA A CA 1
ATOM 760 C C . ALA A 1 92 ? 2.288 2.805 11.499 1.00 94.19 92 ALA A C 1
ATOM 762 O O . ALA A 1 92 ? 2.396 1.698 12.037 1.00 94.19 92 ALA A O 1
ATOM 763 N N . GLU A 1 93 ? 1.169 3.510 11.492 1.00 96.12 93 GLU A N 1
ATOM 764 C CA . GLU A 1 93 ? -0.107 3.066 12.028 1.00 96.12 93 GLU A CA 1
ATOM 765 C C . GLU A 1 93 ? -1.059 2.751 10.881 1.00 96.12 93 GLU A C 1
ATOM 767 O O . GLU A 1 93 ? -1.076 3.467 9.883 1.00 96.12 93 GLU A O 1
ATOM 772 N N . TYR A 1 94 ? -1.855 1.696 11.029 1.00 97.31 94 TYR A N 1
ATOM 773 C CA . TYR A 1 94 ? -2.723 1.182 9.973 1.00 97.31 94 TYR A CA 1
ATOM 774 C C . TYR A 1 94 ? -4.175 1.290 10.414 1.00 97.31 94 TYR A C 1
ATOM 776 O O . TYR A 1 94 ? -4.499 0.948 11.555 1.00 97.31 94 TYR A O 1
ATOM 784 N N . TYR A 1 95 ? -5.044 1.731 9.512 1.00 97.50 95 TYR A N 1
ATOM 785 C CA . TYR A 1 95 ? -6.449 1.982 9.799 1.00 97.50 95 TYR A CA 1
ATOM 786 C C . TYR A 1 95 ? -7.356 1.267 8.796 1.00 97.50 95 TYR A C 1
ATOM 788 O O . TYR A 1 95 ? -7.060 1.202 7.609 1.00 97.50 95 TYR A O 1
ATOM 796 N N . VAL A 1 96 ? -8.482 0.747 9.275 1.00 96.25 96 VAL A N 1
ATOM 797 C CA . VAL A 1 96 ? -9.563 0.192 8.448 1.00 96.25 96 VAL A CA 1
ATOM 798 C C . VAL A 1 96 ? -10.818 1.015 8.697 1.00 96.25 96 VAL A C 1
ATOM 800 O O . VAL A 1 96 ? -11.122 1.346 9.842 1.00 96.25 96 VAL A O 1
ATOM 803 N N . THR A 1 97 ? -11.530 1.380 7.635 1.00 95.12 97 THR A N 1
ATOM 804 C CA . THR A 1 97 ? -12.796 2.108 7.739 1.00 95.12 97 THR A CA 1
ATOM 805 C C . THR A 1 97 ? -13.954 1.140 7.972 1.00 95.12 97 THR A C 1
ATOM 807 O O . THR A 1 97 ? -14.152 0.193 7.216 1.00 95.12 97 THR A O 1
ATOM 810 N N . ILE A 1 98 ? -14.719 1.390 9.030 1.00 93.69 98 ILE A N 1
ATOM 811 C CA . ILE A 1 98 ? -15.989 0.728 9.344 1.00 93.69 98 ILE A CA 1
ATOM 812 C C . ILE A 1 98 ? -17.109 1.658 8.884 1.00 93.69 98 ILE A C 1
ATOM 814 O O . ILE A 1 98 ? -16.961 2.875 8.992 1.00 93.69 98 ILE A O 1
ATOM 818 N N . LYS A 1 99 ? -18.207 1.114 8.342 1.00 86.25 99 LYS A N 1
ATOM 819 C CA . LYS A 1 99 ? -19.318 1.945 7.834 1.00 86.25 99 LYS A CA 1
ATOM 820 C C . LYS A 1 99 ? -20.231 2.441 8.957 1.00 86.25 99 LYS A C 1
ATOM 822 O O . LYS A 1 99 ? -20.646 3.592 8.926 1.00 86.25 99 LYS A O 1
ATOM 827 N N . ASN A 1 100 ? -20.513 1.584 9.940 1.00 84.44 100 ASN A N 1
ATOM 828 C CA . ASN A 1 100 ? -21.479 1.844 11.008 1.00 84.44 100 ASN A CA 1
ATOM 829 C C . ASN A 1 100 ? -20.846 1.542 12.381 1.00 84.44 100 ASN A C 1
ATOM 831 O O . ASN A 1 100 ? -20.787 0.370 12.762 1.00 84.44 100 ASN A O 1
ATOM 835 N N . PRO A 1 101 ? -20.373 2.551 13.133 1.00 82.75 101 PRO A N 1
ATOM 836 C CA . PRO A 1 101 ? -20.290 3.973 12.777 1.00 82.75 101 PRO A CA 1
ATOM 837 C C . PRO A 1 101 ? -19.203 4.240 11.725 1.00 82.75 101 PRO A C 1
ATOM 839 O O . PRO A 1 101 ? -18.232 3.485 11.651 1.00 82.75 101 PRO A O 1
ATOM 842 N N . HIS A 1 102 ? -19.341 5.318 10.941 1.00 87.62 102 HIS A N 1
ATOM 843 C CA . HIS A 1 102 ? -18.337 5.708 9.947 1.00 87.62 102 HIS A CA 1
ATOM 844 C C . HIS A 1 102 ? -17.054 6.154 10.658 1.00 87.62 102 HIS A C 1
ATOM 846 O O . HIS A 1 102 ? -16.889 7.317 11.027 1.00 87.62 102 HIS A O 1
ATOM 852 N N . LYS A 1 103 ? -16.145 5.208 10.900 1.00 92.38 103 LYS A N 1
ATOM 853 C CA . LYS A 1 103 ? -14.971 5.422 11.747 1.00 92.38 103 LYS A CA 1
ATOM 854 C C . LYS A 1 103 ? -13.763 4.656 11.238 1.00 92.38 103 LYS A C 1
ATOM 856 O O . LYS A 1 103 ? -13.865 3.529 10.761 1.00 92.38 103 LYS A O 1
ATOM 861 N N . GLN A 1 104 ? -12.592 5.265 11.401 1.00 94.38 104 GLN A N 1
ATOM 862 C CA . GLN A 1 104 ? -11.315 4.590 11.217 1.00 94.38 104 GLN A CA 1
ATOM 863 C C . GLN A 1 104 ? -10.918 3.846 12.491 1.00 94.38 104 GLN A C 1
ATOM 865 O O . GLN A 1 104 ? -10.811 4.424 13.575 1.00 94.38 104 GLN A O 1
ATOM 870 N N . VAL A 1 105 ? -10.677 2.550 12.347 1.00 94.25 105 VAL A N 1
ATOM 871 C CA . VAL A 1 105 ? -10.266 1.665 13.429 1.00 94.25 105 VAL A CA 1
ATOM 872 C C . VAL A 1 105 ? -8.819 1.264 13.226 1.00 94.25 105 VAL A C 1
ATOM 874 O O . VAL A 1 105 ? -8.443 0.757 12.170 1.00 94.25 105 VAL A O 1
ATOM 877 N N . ARG A 1 106 ? -7.996 1.505 14.249 1.00 95.94 106 ARG A N 1
ATOM 878 C CA . ARG A 1 106 ? -6.580 1.148 14.226 1.00 95.94 106 ARG A CA 1
ATOM 879 C C . ARG A 1 106 ? -6.426 -0.367 14.293 1.00 95.94 106 ARG A C 1
ATOM 881 O O . ARG A 1 106 ? -6.906 -1.013 15.227 1.00 95.94 106 ARG A O 1
ATOM 888 N N . VAL A 1 107 ? -5.706 -0.918 13.328 1.00 95.75 107 VAL A N 1
ATOM 889 C CA . VAL A 1 107 ? -5.415 -2.346 13.207 1.00 95.75 107 VAL A CA 1
ATOM 890 C C . VAL A 1 107 ? -3.913 -2.585 13.219 1.00 95.75 107 VAL A C 1
ATOM 892 O O . VAL A 1 107 ? -3.103 -1.682 12.995 1.00 95.75 107 VAL A O 1
ATOM 895 N N . CYS A 1 108 ? -3.514 -3.822 13.487 1.00 94.94 108 CYS A N 1
ATOM 896 C CA . CYS A 1 108 ? -2.120 -4.201 13.348 1.00 94.94 108 CYS A CA 1
ATOM 897 C C . CYS A 1 108 ? -1.737 -4.348 11.866 1.00 94.94 108 CYS A C 1
ATOM 899 O O . CYS A 1 108 ? -2.574 -4.588 10.990 1.00 94.94 108 CYS A O 1
ATOM 901 N N . LYS A 1 109 ? -0.432 -4.272 11.589 1.00 95.12 109 LYS A N 1
ATOM 902 C CA . LYS A 1 109 ? 0.114 -4.417 10.233 1.00 95.12 109 LYS A CA 1
ATOM 903 C C . LYS A 1 109 ? -0.299 -5.734 9.566 1.00 95.12 109 LYS A C 1
ATOM 905 O O . LYS A 1 109 ? -0.628 -5.747 8.385 1.00 95.12 109 LYS A O 1
ATOM 910 N N . SER A 1 110 ? -0.255 -6.846 10.303 1.00 95.31 110 SER A N 1
ATOM 911 C CA . SER A 1 110 ? -0.575 -8.167 9.748 1.00 95.31 110 SER A CA 1
ATOM 912 C C . SER A 1 110 ? -2.049 -8.286 9.372 1.00 95.31 110 SER A C 1
ATOM 914 O O . SER A 1 110 ? -2.348 -8.872 8.336 1.00 95.31 110 SER A O 1
ATOM 916 N N . ALA A 1 111 ? -2.952 -7.693 10.157 1.00 95.62 111 ALA A N 1
ATOM 917 C CA . ALA A 1 111 ? -4.367 -7.620 9.824 1.00 95.62 111 ALA A CA 1
ATOM 918 C C . ALA A 1 111 ? -4.597 -6.823 8.542 1.00 95.62 111 ALA A C 1
ATOM 920 O O . ALA A 1 111 ? -5.202 -7.336 7.609 1.00 95.62 111 ALA A O 1
ATOM 921 N N . PHE A 1 112 ? -4.038 -5.615 8.468 1.00 96.50 112 PHE A N 1
ATOM 922 C CA . PHE A 1 112 ? -4.164 -4.742 7.302 1.00 96.50 112 PHE A CA 1
ATOM 923 C C . PHE A 1 112 ? -3.700 -5.424 6.004 1.00 96.50 112 PHE A C 1
ATOM 925 O O . PHE A 1 112 ? -4.417 -5.445 5.007 1.00 96.50 112 PHE A O 1
ATOM 932 N N . ILE A 1 113 ? -2.526 -6.060 6.045 1.00 95.56 113 ILE A N 1
ATOM 933 C CA . ILE A 1 113 ? -1.951 -6.814 4.921 1.00 95.56 113 ILE A CA 1
ATOM 934 C C . ILE A 1 113 ? -2.846 -7.988 4.515 1.00 95.56 113 ILE A C 1
ATOM 936 O O . ILE A 1 113 ? -3.076 -8.188 3.326 1.00 95.56 113 ILE A O 1
ATOM 940 N N . LYS A 1 114 ? -3.358 -8.762 5.481 1.00 94.38 114 LYS A N 1
ATOM 941 C CA . LYS A 1 114 ? -4.236 -9.912 5.209 1.00 94.38 114 LYS A CA 1
ATOM 942 C C . LYS A 1 114 ? -5.580 -9.496 4.620 1.00 94.38 114 LYS A C 1
ATOM 944 O O . LYS A 1 114 ? -6.069 -10.174 3.721 1.00 94.38 114 LYS A O 1
ATOM 949 N N . ILE A 1 115 ? -6.148 -8.394 5.109 1.00 95.25 115 ILE A N 1
ATOM 950 C CA . ILE A 1 115 ? -7.402 -7.838 4.599 1.00 95.25 115 ILE A CA 1
ATOM 951 C C . ILE A 1 115 ? -7.227 -7.411 3.144 1.00 95.25 115 ILE A C 1
ATOM 953 O O . ILE A 1 115 ? -8.073 -7.749 2.334 1.00 95.25 115 ILE A O 1
ATOM 957 N N . LEU A 1 116 ? -6.139 -6.707 2.812 1.00 95.44 116 LEU A N 1
ATOM 958 C CA . LEU A 1 116 ? -5.880 -6.202 1.458 1.00 95.44 116 LEU A CA 1
ATOM 959 C C . LEU A 1 116 ? -5.227 -7.217 0.511 1.00 95.44 116 LEU A C 1
ATOM 961 O O . LEU A 1 116 ? -5.126 -6.944 -0.676 1.00 95.44 116 LEU A O 1
ATOM 965 N N . GLN A 1 117 ? -4.730 -8.343 1.026 1.00 94.31 117 GLN A N 1
ATOM 966 C CA . GLN A 1 117 ? -3.994 -9.365 0.268 1.00 94.31 117 GLN A CA 1
ATOM 967 C C . GLN A 1 117 ? -2.800 -8.838 -0.540 1.00 94.31 117 GLN A C 1
ATOM 969 O O . GLN A 1 117 ? -2.447 -9.350 -1.603 1.00 94.31 117 GLN A O 1
ATOM 974 N N . VAL A 1 118 ? -2.129 -7.822 -0.007 1.00 94.19 118 VAL A N 1
ATOM 975 C CA . VAL A 1 118 ? -0.928 -7.237 -0.610 1.00 94.19 118 VAL A CA 1
ATOM 976 C C . VAL A 1 118 ? 0.334 -7.758 0.066 1.00 94.19 118 VAL A C 1
ATOM 978 O O . VAL A 1 118 ? 0.326 -8.109 1.239 1.00 94.19 118 VAL A O 1
ATOM 981 N N . GLY A 1 119 ? 1.457 -7.784 -0.651 1.00 94.00 119 GLY A N 1
ATOM 982 C CA . GLY A 1 119 ? 2.744 -8.155 -0.060 1.00 94.00 119 GLY A CA 1
ATOM 983 C C . GLY A 1 119 ? 3.212 -7.149 1.000 1.00 94.00 119 GLY A C 1
ATOM 984 O O . GLY A 1 119 ? 3.058 -5.936 0.836 1.00 94.00 119 GLY A O 1
ATOM 985 N N . LYS A 1 120 ? 3.851 -7.644 2.068 1.00 95.69 120 LYS A N 1
ATOM 986 C CA . LYS A 1 120 ? 4.461 -6.814 3.127 1.00 95.69 120 LYS A CA 1
ATOM 987 C C . LYS A 1 120 ? 5.423 -5.772 2.558 1.00 95.69 120 LYS A C 1
ATOM 989 O O . LYS A 1 120 ? 5.402 -4.623 3.001 1.00 95.69 120 LYS A O 1
ATOM 994 N N . ASP A 1 121 ? 6.230 -6.171 1.582 1.00 95.06 121 ASP A N 1
ATOM 995 C CA . ASP A 1 121 ? 7.267 -5.319 1.000 1.00 95.06 121 ASP A CA 1
ATOM 996 C C . ASP A 1 121 ? 6.672 -4.215 0.130 1.00 95.06 121 ASP A C 1
ATOM 998 O O . ASP A 1 121 ? 7.179 -3.097 0.137 1.00 95.06 121 ASP A O 1
ATOM 1002 N N . ARG A 1 122 ? 5.528 -4.473 -0.526 1.00 94.50 122 ARG A N 1
ATOM 1003 C CA . ARG A 1 122 ? 4.769 -3.433 -1.237 1.00 94.50 122 ARG A CA 1
ATOM 1004 C C . ARG A 1 122 ? 4.359 -2.333 -0.264 1.00 94.50 122 ARG A C 1
ATOM 1006 O O . ARG A 1 122 ? 4.695 -1.175 -0.490 1.00 94.50 122 ARG A O 1
ATOM 1013 N N . VAL A 1 123 ? 3.696 -2.698 0.835 1.00 95.75 123 VAL A N 1
ATOM 1014 C CA . VAL A 1 123 ? 3.234 -1.732 1.845 1.00 95.75 123 VAL A CA 1
ATOM 1015 C C . VAL A 1 123 ? 4.418 -0.976 2.447 1.00 95.75 123 VAL A C 1
ATOM 1017 O O . VAL A 1 123 ? 4.413 0.249 2.482 1.00 95.75 123 VAL A O 1
ATOM 1020 N N . THR A 1 124 ? 5.468 -1.680 2.876 1.00 94.44 124 THR A N 1
ATOM 1021 C CA . THR A 1 124 ? 6.645 -1.032 3.472 1.00 94.44 124 THR A CA 1
ATOM 1022 C C . THR A 1 124 ? 7.371 -0.115 2.489 1.00 94.44 124 THR A C 1
ATOM 1024 O O . THR A 1 124 ? 7.708 1.003 2.870 1.00 94.44 124 THR A O 1
ATOM 1027 N N . GLY A 1 125 ? 7.555 -0.530 1.237 1.00 93.44 125 GLY A N 1
ATOM 1028 C CA . GLY A 1 125 ? 8.208 0.291 0.221 1.00 93.44 125 GLY A CA 1
ATOM 1029 C C . GLY A 1 125 ? 7.415 1.551 -0.129 1.00 93.44 125 GLY A C 1
ATOM 1030 O O . GLY A 1 125 ? 8.011 2.610 -0.297 1.00 93.44 125 GLY A O 1
ATOM 1031 N N . ILE A 1 126 ? 6.080 1.466 -0.200 1.00 94.62 126 ILE A N 1
ATOM 1032 C CA . ILE A 1 126 ? 5.208 2.633 -0.427 1.00 94.62 126 ILE A CA 1
ATOM 1033 C C . ILE A 1 126 ? 5.369 3.650 0.705 1.00 94.62 126 ILE A C 1
ATOM 1035 O O . ILE A 1 126 ? 5.640 4.818 0.444 1.00 94.62 126 ILE A O 1
ATOM 1039 N N . LEU A 1 127 ? 5.262 3.192 1.954 1.00 94.31 127 LEU A N 1
ATOM 1040 C CA . LEU A 1 127 ? 5.365 4.054 3.131 1.00 94.31 127 LEU A CA 1
ATOM 1041 C C . LEU A 1 127 ? 6.750 4.702 3.249 1.00 94.31 127 LEU A C 1
ATOM 1043 O O . LEU A 1 127 ? 6.851 5.880 3.571 1.00 94.31 127 LEU A O 1
ATOM 1047 N N . GLN A 1 128 ? 7.818 3.955 2.958 1.00 92.25 128 GLN A N 1
ATOM 1048 C CA . GLN A 1 128 ? 9.182 4.485 2.979 1.00 92.25 128 GLN A CA 1
ATOM 1049 C C . GLN A 1 128 ? 9.423 5.539 1.898 1.00 92.25 128 GLN A C 1
ATOM 1051 O O . GLN A 1 128 ? 10.052 6.548 2.194 1.00 92.25 128 GLN A O 1
ATOM 1056 N N . ARG A 1 129 ? 8.943 5.320 0.665 1.00 92.19 129 ARG A N 1
ATOM 1057 C CA . ARG A 1 129 ? 9.061 6.315 -0.413 1.00 92.19 129 ARG A CA 1
ATOM 1058 C C . ARG A 1 129 ? 8.270 7.573 -0.086 1.00 92.19 129 ARG A C 1
ATOM 1060 O O . ARG A 1 129 ? 8.849 8.645 -0.067 1.00 92.19 129 ARG A O 1
ATOM 1067 N N . SER A 1 130 ? 7.002 7.422 0.295 1.00 93.19 130 SER A N 1
ATOM 1068 C CA . SER A 1 130 ? 6.165 8.562 0.680 1.00 93.19 130 SER A CA 1
ATOM 1069 C C . SER A 1 130 ? 6.788 9.359 1.831 1.00 93.19 130 SER A C 1
ATOM 1071 O O . SER A 1 130 ? 6.835 10.578 1.762 1.00 93.19 130 SER A O 1
ATOM 1073 N N . TYR A 1 131 ? 7.365 8.695 2.840 1.00 91.44 131 TYR A N 1
ATOM 1074 C CA . TYR A 1 131 ? 8.077 9.388 3.918 1.00 91.44 131 TYR A CA 1
ATOM 1075 C C . TYR A 1 131 ? 9.325 10.147 3.439 1.00 91.44 131 TYR A C 1
ATOM 1077 O O . TYR A 1 131 ? 9.567 11.260 3.895 1.00 91.44 131 TYR A O 1
ATOM 1085 N N . LYS A 1 132 ? 10.124 9.554 2.539 1.00 89.75 132 LYS A N 1
ATOM 1086 C CA . LYS A 1 132 ? 11.323 10.199 1.972 1.00 89.75 132 LYS A CA 1
ATOM 1087 C C . LYS A 1 132 ? 10.969 11.400 1.095 1.00 89.75 132 LYS A C 1
ATOM 1089 O O . LYS A 1 132 ? 11.650 12.413 1.169 1.00 89.75 132 LYS A O 1
ATOM 1094 N N . ASP A 1 133 ? 9.889 11.291 0.331 1.00 88.81 133 ASP A N 1
ATOM 1095 C CA . ASP A 1 133 ? 9.444 12.300 -0.632 1.00 88.81 133 ASP A CA 1
ATOM 1096 C C . ASP A 1 133 ? 8.527 13.369 0.005 1.00 88.81 133 ASP A C 1
ATOM 1098 O O . ASP A 1 133 ? 7.830 14.085 -0.710 1.00 88.81 133 ASP A O 1
ATOM 1102 N N . GLY A 1 134 ? 8.452 13.444 1.341 1.00 86.12 134 GLY A N 1
ATOM 1103 C CA . GLY A 1 134 ? 7.669 14.461 2.058 1.00 86.12 134 GLY A CA 1
ATOM 1104 C C . GLY A 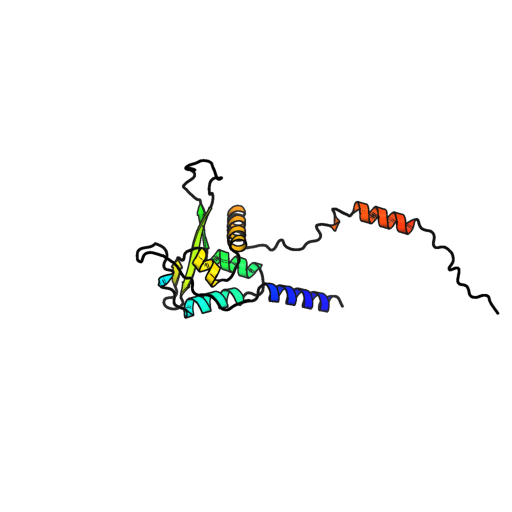1 134 ? 6.144 14.284 2.006 1.00 86.12 134 GLY A C 1
ATOM 1105 O O . GLY A 1 134 ? 5.411 15.247 2.190 1.00 86.12 134 GLY A O 1
ATOM 1106 N N . GLY A 1 135 ? 5.645 13.069 1.767 1.00 83.56 135 GLY A N 1
ATOM 1107 C CA . GLY A 1 135 ? 4.209 12.762 1.703 1.00 83.56 135 GLY A CA 1
ATOM 1108 C C . GLY A 1 135 ? 3.615 12.782 0.294 1.00 83.56 135 GLY A C 1
ATOM 1109 O O . GLY A 1 135 ? 2.395 12.823 0.146 1.00 83.56 135 GLY A O 1
ATOM 1110 N N . SER A 1 136 ? 4.454 12.741 -0.743 1.00 82.88 136 SER A N 1
ATOM 1111 C CA . SER A 1 136 ? 3.997 12.785 -2.131 1.00 82.88 136 SER A CA 1
ATOM 1112 C C . SER A 1 136 ? 3.106 11.593 -2.528 1.00 82.88 136 SER A C 1
ATOM 1114 O O . SER A 1 136 ? 3.126 10.512 -1.922 1.00 82.88 136 SER A O 1
ATOM 1116 N N . VAL A 1 137 ? 2.305 11.815 -3.576 1.00 84.31 137 VAL A N 1
ATOM 1117 C CA . VAL A 1 137 ? 1.431 10.815 -4.206 1.00 84.31 137 VAL A CA 1
ATOM 1118 C C . VAL A 1 137 ? 2.273 9.670 -4.773 1.00 84.31 137 VAL A C 1
ATOM 1120 O O . VAL A 1 137 ? 3.344 9.892 -5.339 1.00 84.31 137 VAL A O 1
ATOM 1123 N N . ALA A 1 138 ? 1.779 8.435 -4.663 1.00 84.69 138 ALA A N 1
ATOM 1124 C CA . ALA A 1 138 ? 2.484 7.268 -5.172 1.00 84.69 138 ALA A CA 1
ATOM 1125 C C . ALA A 1 138 ? 2.768 7.390 -6.680 1.00 84.69 138 ALA A C 1
ATOM 1127 O O . ALA A 1 138 ? 1.869 7.652 -7.478 1.00 84.69 138 ALA A O 1
ATOM 1128 N N . LYS A 1 139 ? 4.018 7.136 -7.077 1.00 84.69 139 LYS A N 1
ATOM 1129 C CA . LYS A 1 139 ? 4.450 7.076 -8.481 1.00 84.69 139 LYS A CA 1
ATOM 1130 C C . LYS A 1 139 ? 4.783 5.640 -8.881 1.00 84.69 139 LYS A C 1
ATOM 1132 O O . LYS A 1 139 ? 5.303 4.861 -8.075 1.00 84.69 139 LYS A O 1
ATOM 1137 N N . GLU A 1 140 ? 4.463 5.282 -10.124 1.00 81.00 140 GLU A N 1
ATOM 1138 C CA . GLU A 1 140 ? 4.839 3.993 -10.702 1.00 81.00 140 GLU A CA 1
ATOM 1139 C C . GLU A 1 140 ? 6.132 4.118 -11.497 1.00 81.00 140 GLU A C 1
ATOM 1141 O O . GLU A 1 140 ? 6.152 4.749 -12.545 1.00 81.00 140 GLU A O 1
ATOM 1146 N N . ASN A 1 141 ? 7.186 3.457 -11.021 1.00 78.31 141 ASN A N 1
ATOM 1147 C CA . ASN A 1 141 ? 8.504 3.487 -11.660 1.00 78.31 141 ASN A CA 1
ATOM 1148 C C . ASN A 1 141 ? 8.795 2.206 -12.463 1.00 78.31 141 ASN A C 1
ATOM 1150 O O . ASN A 1 141 ? 9.945 1.933 -12.790 1.00 78.31 141 ASN A O 1
ATOM 1154 N N . ARG A 1 142 ? 7.791 1.350 -12.701 1.00 73.94 142 ARG A N 1
ATOM 1155 C CA . ARG A 1 142 ? 7.978 0.083 -13.417 1.00 73.94 142 ARG A CA 1
ATOM 1156 C C . ARG A 1 142 ? 7.770 0.281 -14.909 1.00 73.94 142 ARG A C 1
ATOM 1158 O O . ARG A 1 142 ? 6.768 0.845 -15.339 1.00 73.94 142 ARG A O 1
ATOM 1165 N N . GLY A 1 143 ? 8.672 -0.310 -15.682 1.00 72.31 143 GLY A N 1
ATOM 1166 C CA . GLY A 1 143 ? 8.771 -0.041 -17.110 1.00 72.31 143 GLY A CA 1
ATOM 1167 C C . GLY A 1 143 ? 9.695 1.144 -17.364 1.00 72.31 143 GLY A C 1
ATOM 1168 O O . GLY A 1 143 ? 10.249 1.717 -16.433 1.00 72.31 143 GLY A O 1
ATOM 1169 N N . GLY A 1 144 ? 9.885 1.468 -18.636 1.00 72.44 144 GLY A N 1
ATOM 1170 C CA . GLY A 1 144 ? 10.920 2.399 -19.069 1.00 72.44 144 GLY A CA 1
ATOM 1171 C C . GLY A 1 144 ? 12.058 1.673 -19.774 1.00 72.44 144 GLY A C 1
ATOM 1172 O O . GLY A 1 144 ? 12.320 0.488 -19.549 1.00 72.44 144 GLY A O 1
ATOM 1173 N N . ASN A 1 145 ? 12.709 2.387 -20.684 1.00 67.31 145 ASN A N 1
ATOM 1174 C CA . ASN A 1 145 ? 13.682 1.809 -21.597 1.00 67.31 145 ASN A CA 1
ATOM 1175 C C . ASN A 1 145 ? 15.113 1.941 -21.052 1.00 67.31 145 ASN A C 1
ATOM 1177 O O . ASN A 1 145 ? 15.995 2.459 -21.724 1.00 67.31 145 ASN A O 1
ATOM 1181 N N . HIS A 1 146 ? 15.358 1.452 -19.831 1.00 69.12 146 HIS A N 1
ATOM 1182 C CA . HIS A 1 146 ? 16.670 1.558 -19.162 1.00 69.12 146 HIS A CA 1
ATOM 1183 C C . HIS A 1 146 ? 17.812 0.861 -19.920 1.00 69.12 146 HIS A C 1
ATOM 1185 O O . HIS A 1 146 ? 18.988 1.079 -19.643 1.00 69.12 146 HIS A O 1
ATOM 1191 N N . LYS A 1 147 ? 17.462 -0.026 -20.856 1.00 77.69 147 LYS A N 1
ATOM 1192 C CA . LYS A 1 147 ? 18.410 -0.764 -21.689 1.00 77.69 147 LYS A CA 1
ATOM 1193 C C . LYS A 1 147 ? 18.838 0.017 -22.933 1.00 77.69 147 LYS A C 1
ATOM 1195 O O . LYS A 1 147 ? 19.910 -0.278 -23.447 1.00 77.69 147 LYS A O 1
ATOM 1200 N N . LYS A 1 148 ? 18.043 0.988 -23.404 1.00 80.44 148 LYS A N 1
ATOM 1201 C CA . LYS A 1 148 ? 18.343 1.722 -24.642 1.00 80.44 148 LYS A CA 1
ATOM 1202 C C . LYS A 1 148 ? 19.668 2.464 -24.519 1.00 80.44 148 LYS A C 1
ATOM 1204 O O . LYS A 1 148 ? 20.539 2.263 -25.350 1.00 80.44 148 LYS A O 1
ATOM 1209 N N . ASP A 1 149 ? 19.853 3.201 -23.429 1.00 80.50 149 ASP A N 1
ATOM 1210 C CA . ASP A 1 149 ? 21.085 3.963 -23.207 1.00 80.50 149 ASP A CA 1
ATOM 1211 C C . ASP A 1 149 ? 22.269 3.032 -22.928 1.00 80.50 149 ASP A C 1
ATOM 1213 O O . ASP A 1 149 ? 23.338 3.183 -23.513 1.00 80.50 149 ASP A O 1
ATOM 1217 N N . ARG A 1 150 ? 22.052 1.985 -22.117 1.00 86.25 150 ARG A N 1
ATOM 1218 C CA . ARG A 1 150 ? 23.085 0.987 -21.792 1.00 86.25 150 ARG A CA 1
ATOM 1219 C C . ARG A 1 150 ? 23.642 0.274 -23.029 1.00 86.25 150 ARG A C 1
ATOM 1221 O O . ARG A 1 150 ? 24.814 -0.091 -23.039 1.00 86.25 150 ARG A O 1
ATOM 1228 N N . TYR A 1 151 ? 22.809 0.029 -24.039 1.00 90.31 151 TYR A N 1
ATOM 1229 C CA . TYR A 1 151 ? 23.203 -0.680 -25.258 1.00 90.31 151 TYR A CA 1
ATOM 1230 C C . TYR A 1 151 ? 23.282 0.224 -26.486 1.00 90.31 151 TYR A C 1
ATOM 1232 O O . TYR A 1 151 ? 23.501 -0.294 -27.577 1.00 90.31 151 TYR A O 1
ATOM 1240 N N . ALA A 1 152 ? 23.168 1.545 -26.327 1.00 91.31 152 ALA A N 1
ATOM 1241 C CA . ALA A 1 152 ? 23.167 2.483 -27.445 1.00 91.31 152 ALA A CA 1
ATOM 1242 C C . ALA A 1 152 ? 24.424 2.327 -28.308 1.00 91.31 152 ALA A C 1
ATOM 1244 O O . ALA A 1 152 ? 24.331 2.257 -29.529 1.00 91.31 152 ALA A O 1
ATOM 1245 N N . GLN A 1 153 ? 25.593 2.194 -27.675 1.00 93.38 153 GLN A N 1
ATOM 1246 C CA . GLN A 1 153 ? 26.854 2.007 -28.390 1.00 93.38 153 GLN A CA 1
ATOM 1247 C C . GLN A 1 153 ? 26.904 0.673 -29.140 1.00 93.38 153 GLN A C 1
ATOM 1249 O O . GLN A 1 153 ? 27.246 0.658 -30.314 1.00 93.38 153 GLN A O 1
ATOM 1254 N N . ARG A 1 154 ? 26.498 -0.436 -28.505 1.00 93.62 154 ARG A N 1
ATOM 1255 C CA . ARG A 1 154 ? 26.455 -1.752 -29.170 1.00 93.62 154 ARG A CA 1
ATOM 1256 C C . ARG A 1 154 ? 25.481 -1.756 -30.340 1.00 93.62 154 ARG A C 1
ATOM 1258 O O . ARG A 1 154 ? 25.772 -2.338 -31.373 1.00 93.62 154 ARG A O 1
ATOM 1265 N N . GLN A 1 155 ? 24.340 -1.096 -30.173 1.00 93.38 155 GLN A N 1
ATOM 1266 C CA . GLN A 1 155 ? 23.342 -0.962 -31.220 1.00 93.38 155 GLN A CA 1
ATOM 1267 C C . GLN A 1 155 ? 23.900 -0.176 -32.411 1.00 93.38 155 GLN A C 1
ATOM 1269 O O . GLN A 1 155 ? 23.738 -0.629 -33.537 1.00 93.38 155 GLN A O 1
ATOM 1274 N N . ARG A 1 156 ? 24.621 0.929 -32.163 1.00 95.56 156 ARG A N 1
ATOM 1275 C CA . ARG A 1 156 ? 25.345 1.659 -33.215 1.00 95.56 156 ARG A CA 1
ATOM 1276 C C . ARG A 1 156 ? 26.383 0.775 -33.899 1.00 95.56 156 ARG A C 1
ATOM 1278 O O . ARG A 1 156 ? 26.363 0.696 -35.112 1.00 95.56 156 ARG A O 1
ATOM 1285 N N . SER A 1 157 ? 27.220 0.056 -33.148 1.00 95.81 157 SER A N 1
ATOM 1286 C CA . SER A 1 157 ? 28.232 -0.838 -33.732 1.00 95.81 157 SER A CA 1
ATOM 1287 C C . SER A 1 157 ? 27.623 -1.923 -34.622 1.00 95.81 157 SER A C 1
ATOM 1289 O O . SER A 1 157 ? 28.163 -2.207 -35.682 1.00 95.81 157 SER A O 1
ATOM 1291 N N . VAL A 1 158 ? 26.493 -2.512 -34.218 1.00 96.25 158 VAL A N 1
ATOM 1292 C CA . VAL A 1 158 ? 25.774 -3.499 -35.039 1.00 96.25 158 VAL A CA 1
ATOM 1293 C C . VAL A 1 158 ? 25.183 -2.851 -36.290 1.00 96.25 158 VAL A C 1
ATOM 1295 O O . VAL A 1 158 ? 25.283 -3.439 -37.358 1.00 96.25 158 VAL A O 1
ATOM 1298 N N . MET A 1 159 ? 24.601 -1.652 -36.181 1.00 95.69 159 MET A N 1
ATOM 1299 C CA . MET A 1 159 ? 24.095 -0.908 -37.342 1.00 95.69 159 MET A CA 1
ATOM 1300 C C . MET A 1 159 ? 25.220 -0.604 -38.333 1.00 95.69 159 MET A C 1
ATOM 1302 O O . MET A 1 159 ? 25.106 -0.980 -39.490 1.00 95.69 159 MET A O 1
ATOM 1306 N N . THR A 1 160 ? 26.337 -0.048 -37.858 1.00 96.94 160 THR A N 1
ATOM 1307 C CA . THR A 1 160 ? 27.517 0.237 -38.687 1.00 96.94 160 THR A CA 1
ATOM 1308 C C . THR A 1 160 ? 28.079 -1.026 -39.337 1.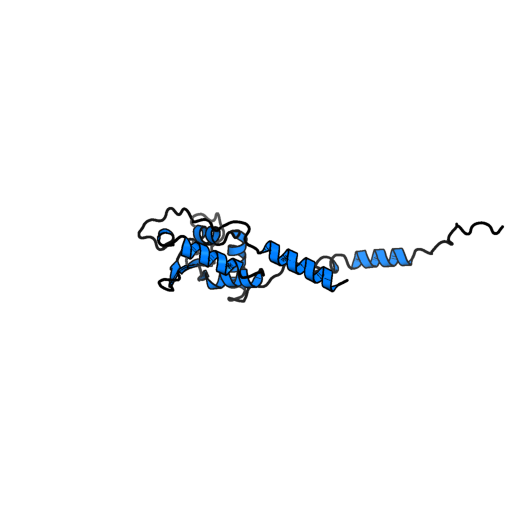00 96.94 160 THR A C 1
ATOM 1310 O O . THR A 1 160 ? 28.456 -1.001 -40.501 1.00 96.94 160 THR A O 1
ATOM 1313 N N . PHE A 1 161 ? 28.112 -2.149 -38.612 1.00 97.31 161 PHE A N 1
ATOM 1314 C CA . PHE A 1 161 ? 28.530 -3.429 -39.182 1.00 97.31 161 PHE A CA 1
ATOM 1315 C C . PHE A 1 161 ? 27.579 -3.894 -40.293 1.00 97.31 161 PHE A C 1
ATOM 1317 O O . PHE A 1 161 ? 28.042 -4.249 -41.368 1.00 97.31 161 PHE A O 1
ATOM 1324 N N . ILE A 1 162 ? 26.263 -3.853 -40.071 1.00 94.69 162 ILE A N 1
ATOM 1325 C CA . ILE A 1 162 ? 25.269 -4.238 -41.087 1.00 94.69 162 ILE A CA 1
ATOM 1326 C C . ILE A 1 162 ? 25.373 -3.343 -42.329 1.00 94.69 162 ILE A C 1
ATOM 1328 O O . ILE A 1 162 ? 25.328 -3.852 -43.441 1.00 94.69 162 ILE A O 1
ATOM 1332 N N . GLU A 1 163 ? 25.549 -2.034 -42.143 1.00 93.69 163 GLU A N 1
ATOM 1333 C CA . GLU A 1 163 ? 25.719 -1.057 -43.227 1.00 93.69 163 GLU A CA 1
ATOM 1334 C C . GLU A 1 163 ? 27.014 -1.272 -44.023 1.00 93.69 163 GLU A C 1
ATOM 1336 O O . GLU A 1 163 ? 27.070 -0.920 -45.196 1.00 93.69 163 GLU A O 1
ATOM 1341 N N . SER A 1 164 ? 28.041 -1.867 -43.408 1.00 95.06 164 SER A N 1
ATOM 1342 C CA . SER A 1 164 ? 29.306 -2.185 -44.082 1.00 95.06 164 SER A CA 1
ATOM 1343 C C . SER A 1 164 ? 29.254 -3.437 -44.961 1.00 95.06 164 SER A C 1
ATOM 1345 O O . SER A 1 164 ? 30.188 -3.680 -45.722 1.00 95.06 164 SER A O 1
ATOM 1347 N N . ILE A 1 165 ? 28.200 -4.253 -44.854 1.00 93.38 165 ILE A N 1
ATOM 1348 C CA . ILE A 1 165 ? 28.054 -5.462 -45.668 1.00 93.38 165 ILE A CA 1
ATOM 1349 C C . ILE A 1 165 ? 27.506 -5.057 -47.036 1.00 93.38 165 ILE A C 1
ATOM 1351 O O . ILE A 1 165 ? 26.341 -4.678 -47.159 1.00 93.38 165 ILE A O 1
ATOM 1355 N N . GLU A 1 166 ? 28.327 -5.179 -48.076 1.00 88.62 166 GLU A N 1
ATOM 1356 C CA . GLU A 1 166 ? 27.861 -5.036 -49.454 1.00 88.62 166 GLU A CA 1
ATOM 1357 C C . GLU A 1 166 ? 26.914 -6.189 -49.799 1.00 88.62 166 GLU A C 1
ATOM 1359 O O . GLU A 1 166 ? 27.208 -7.367 -49.567 1.00 88.62 166 GLU A O 1
ATOM 1364 N N . ALA A 1 167 ? 25.743 -5.854 -50.338 1.00 78.62 167 ALA A N 1
ATOM 1365 C CA . ALA A 1 167 ? 24.806 -6.856 -50.812 1.00 78.62 167 ALA A CA 1
ATOM 1366 C C . ALA A 1 167 ? 25.416 -7.555 -52.033 1.00 78.62 167 ALA A C 1
ATOM 1368 O O . ALA A 1 167 ? 25.482 -6.976 -53.115 1.00 78.62 167 ALA A O 1
ATOM 1369 N N . ALA A 1 168 ? 25.861 -8.799 -51.851 1.00 77.56 168 ALA A N 1
ATOM 1370 C CA . ALA A 1 168 ? 26.249 -9.643 -52.968 1.00 77.56 168 ALA A CA 1
ATOM 1371 C C . ALA A 1 168 ? 25.048 -9.826 -53.904 1.00 77.56 168 ALA A C 1
ATOM 1373 O O . ALA A 1 168 ? 23.906 -9.970 -53.449 1.00 77.56 168 ALA A O 1
ATOM 1374 N N . GLU A 1 169 ? 25.316 -9.821 -55.209 1.00 73.88 169 GLU A N 1
ATOM 1375 C CA . GLU A 1 169 ? 24.307 -10.066 -56.232 1.00 73.88 169 GLU A CA 1
ATOM 1376 C C . GLU A 1 169 ? 23.517 -11.339 -55.879 1.00 73.88 169 GLU A C 1
ATOM 1378 O O . GLU A 1 169 ? 24.124 -12.348 -55.497 1.00 73.88 169 GLU A O 1
ATOM 1383 N N . PRO A 1 170 ? 22.173 -11.329 -55.955 1.00 73.88 170 PRO A N 1
ATOM 1384 C CA . PRO A 1 170 ? 21.396 -12.533 -55.723 1.00 73.88 170 PRO A CA 1
ATOM 1385 C C . PRO A 1 170 ? 21.819 -13.587 -56.752 1.00 73.88 170 PRO A C 1
ATOM 1387 O O . PRO A 1 170 ? 21.392 -13.564 -57.901 1.00 73.88 170 PRO A O 1
ATOM 1390 N N . HIS A 1 171 ? 22.635 -14.548 -56.313 1.00 64.81 171 HIS A N 1
ATOM 1391 C CA . HIS A 1 171 ? 23.205 -15.641 -57.115 1.00 64.81 171 HIS A CA 1
ATOM 1392 C C . HIS A 1 171 ? 22.132 -16.571 -57.738 1.00 64.81 171 HIS A C 1
ATOM 1394 O O . HIS A 1 171 ? 22.434 -17.537 -58.432 1.00 64.81 171 HIS A O 1
ATOM 1400 N N . TYR A 1 172 ? 20.845 -16.292 -57.529 1.00 69.25 172 TYR A N 1
ATOM 1401 C CA . TYR A 1 172 ? 19.732 -16.984 -58.168 1.00 69.25 172 TYR A CA 1
ATOM 1402 C C . TYR A 1 172 ? 19.050 -16.112 -59.227 1.00 69.25 172 TYR A C 1
ATOM 1404 O O . TYR A 1 172 ? 17.839 -15.901 -59.207 1.00 69.25 172 TYR A O 1
ATOM 1412 N N . CYS A 1 173 ? 19.818 -15.682 -60.225 1.00 55.16 173 CYS A N 1
ATOM 1413 C CA . CYS A 1 173 ? 19.267 -15.423 -61.551 1.00 55.16 173 CYS A CA 1
ATOM 1414 C C . CYS A 1 173 ? 19.287 -16.743 -62.327 1.00 55.16 173 CYS A C 1
ATOM 1416 O O . CYS A 1 173 ? 20.255 -17.089 -62.999 1.00 55.16 173 CYS A O 1
ATOM 1418 N N . ARG A 1 174 ? 18.195 -17.499 -62.154 1.00 62.59 174 ARG A N 1
ATOM 1419 C CA . ARG A 1 174 ? 17.740 -18.615 -62.994 1.00 62.59 174 ARG A CA 1
ATOM 1420 C C . ARG A 1 174 ? 18.179 -18.364 -64.443 1.00 62.59 174 ARG A C 1
ATOM 1422 O O . ARG A 1 174 ? 17.748 -17.370 -65.027 1.00 62.59 174 ARG A O 1
ATOM 1429 N N . ALA A 1 175 ? 19.075 -19.207 -64.962 1.00 53.91 175 ALA A N 1
ATOM 1430 C CA . ALA A 1 175 ? 19.627 -19.069 -66.306 1.00 53.91 175 ALA A CA 1
ATOM 1431 C C . ALA A 1 175 ? 18.492 -18.810 -67.306 1.00 53.91 175 ALA A C 1
ATOM 1433 O O . ALA A 1 175 ? 17.475 -19.508 -67.279 1.00 53.91 175 ALA A O 1
ATOM 1434 N N . LYS A 1 176 ? 18.642 -17.760 -68.119 1.00 55.50 176 LYS A N 1
ATOM 1435 C CA . LYS A 1 176 ? 17.698 -17.442 -69.190 1.00 55.50 176 LYS A CA 1
ATOM 1436 C C . LYS A 1 176 ? 17.718 -18.604 -70.184 1.00 55.50 176 LYS A C 1
ATOM 1438 O O . LYS A 1 176 ? 18.759 -18.851 -70.790 1.00 55.50 176 LYS A O 1
ATOM 1443 N N . SER A 1 177 ? 16.599 -19.321 -70.261 1.00 54.69 177 SER A N 1
ATOM 1444 C CA . SER A 1 177 ? 16.260 -20.240 -71.350 1.00 54.69 177 SER A CA 1
ATOM 1445 C C . SER A 1 177 ? 16.105 -19.489 -72.664 1.00 54.69 177 SER A C 1
ATOM 1447 O O . SER A 1 177 ? 15.616 -18.335 -72.607 1.00 54.69 177 SER A O 1
#

Sequence (177 aa):
MSDLLKKIESKKRCERYSAKKLPSFPKCKHKTNSTFKCLTLKTQDVARFHQNFYKLNNKVSQDNFILKHCRLSKCHRKRLKDQSRGPKNLSAEYYVTIKNPHKQVRVCKSAFIKILQVGKDRVTGILQRSYKDGGSVAKENRGGNHKKDRYAQRQRSVMTFIESIEAAEPHYCRAKS

Foldseek 3Di:
DVVVVVVVVLVVQLVVLADPDQFDQDPDPDDPPDLAPSVVDDPVLLRVQQVVLRVDSHPQVNLVSLLVQKDKDFDPDQDDPPPPDHGDGIDMWGWGADVVVRDTGTHDPRRRCRSNVDDPCSSVVSSVVCVVVVNDRDDDPPDDPPVCVVCVVVVVVVVVVVVPDDDDDPPPPPDDD